Protein AF-A0A348UTD7-F1 (afdb_monomer_lite)

Radius of gyration: 21.49 Å; chains: 1; bounding box: 51×40×50 Å

Structure (mmCIF, N/CA/C/O backbone):
data_AF-A0A348UTD7-F1
#
_entry.id   AF-A0A348UTD7-F1
#
loop_
_atom_site.group_PDB
_atom_site.id
_atom_site.type_symbol
_atom_site.label_atom_id
_atom_site.label_alt_id
_atom_site.label_comp_id
_atom_site.label_asym_id
_atom_site.label_entity_id
_atom_site.label_seq_id
_atom_site.pdbx_PDB_ins_code
_atom_site.Cartn_x
_atom_site.Cartn_y
_atom_site.Cartn_z
_atom_site.occupancy
_atom_site.B_iso_or_equiv
_atom_site.auth_seq_id
_atom_site.auth_comp_id
_atom_site.auth_asym_id
_atom_site.auth_atom_id
_atom_site.pdbx_PDB_model_num
ATOM 1 N N . MET A 1 1 ? 18.351 -24.512 -9.032 1.00 63.38 1 MET A N 1
ATOM 2 C CA . MET A 1 1 ? 18.340 -23.042 -8.843 1.00 63.38 1 MET A CA 1
ATOM 3 C C . MET A 1 1 ? 18.591 -22.320 -10.167 1.00 63.38 1 MET A C 1
ATOM 5 O O . MET A 1 1 ? 17.715 -21.581 -10.594 1.00 63.38 1 MET A O 1
ATOM 9 N N . VAL A 1 2 ? 19.680 -22.633 -10.879 1.00 75.94 2 VAL A N 1
ATOM 10 C CA . VAL A 1 2 ? 20.033 -22.051 -12.196 1.00 75.94 2 VAL A CA 1
ATOM 11 C C . VAL A 1 2 ? 18.933 -22.205 -13.264 1.00 75.94 2 VAL A C 1
ATOM 13 O O . VAL A 1 2 ? 18.592 -21.244 -13.943 1.00 75.94 2 VAL A O 1
ATOM 16 N N . THR A 1 3 ? 18.280 -23.369 -13.360 1.00 81.25 3 THR A N 1
ATOM 17 C CA . THR A 1 3 ? 17.177 -23.597 -14.320 1.00 81.25 3 THR A CA 1
ATOM 18 C C . THR A 1 3 ? 15.974 -22.678 -14.088 1.00 81.25 3 THR A C 1
ATOM 20 O O . THR A 1 3 ? 15.337 -22.234 -15.040 1.00 81.25 3 THR A O 1
ATOM 23 N N . LEU A 1 4 ? 15.660 -22.377 -12.821 1.00 83.69 4 LEU A N 1
ATOM 24 C CA . LEU A 1 4 ? 14.554 -21.485 -12.468 1.00 83.69 4 LEU A CA 1
ATOM 25 C C . LEU A 1 4 ? 14.919 -20.031 -12.786 1.00 83.69 4 LEU A C 1
ATOM 27 O O . LEU A 1 4 ? 14.103 -19.312 -13.354 1.00 83.69 4 LEU A O 1
ATOM 31 N N . LEU A 1 5 ? 16.159 -19.638 -12.474 1.00 85.19 5 LEU A N 1
ATOM 32 C CA . LEU A 1 5 ? 16.692 -18.316 -12.786 1.00 85.19 5 LEU A CA 1
ATOM 33 C C . LEU A 1 5 ? 16.635 -18.054 -14.296 1.00 85.19 5 LEU A C 1
ATOM 35 O O . LEU A 1 5 ? 16.031 -17.078 -14.719 1.00 85.19 5 LEU A O 1
ATOM 39 N N . ASN A 1 6 ? 17.129 -18.992 -15.110 1.00 83.75 6 ASN A N 1
ATOM 40 C CA . ASN A 1 6 ? 17.068 -18.899 -16.571 1.00 83.75 6 ASN A CA 1
ATOM 41 C C . ASN A 1 6 ? 15.632 -18.820 -17.099 1.00 83.75 6 ASN A C 1
ATOM 43 O O . ASN A 1 6 ? 15.359 -18.091 -18.052 1.00 83.75 6 ASN A O 1
ATOM 47 N N . LYS A 1 7 ? 14.687 -19.535 -16.482 1.00 87.12 7 LYS A N 1
ATOM 48 C CA . LYS A 1 7 ? 13.274 -19.454 -16.867 1.00 87.12 7 LYS A CA 1
ATOM 49 C C . LYS A 1 7 ? 12.677 -18.076 -16.564 1.00 87.12 7 LYS A C 1
ATOM 51 O O . LYS A 1 7 ? 11.932 -17.552 -17.386 1.00 87.12 7 LYS A O 1
ATOM 56 N N . ILE A 1 8 ? 13.011 -17.490 -15.413 1.00 87.62 8 ILE A N 1
ATOM 57 C CA . ILE A 1 8 ? 12.522 -16.172 -14.983 1.00 87.62 8 ILE A CA 1
ATOM 58 C C . ILE A 1 8 ? 13.172 -15.049 -15.805 1.00 87.62 8 ILE A C 1
ATOM 60 O O . ILE A 1 8 ? 12.462 -14.154 -16.262 1.00 87.62 8 ILE A O 1
ATOM 64 N N . SER A 1 9 ? 14.476 -15.131 -16.080 1.00 85.50 9 SER A N 1
ATOM 65 C CA . SER A 1 9 ? 15.209 -14.163 -16.911 1.00 85.50 9 SER A CA 1
ATOM 66 C C . SER A 1 9 ? 14.664 -14.061 -18.337 1.00 85.50 9 SER A C 1
ATOM 68 O O . SER A 1 9 ? 14.686 -12.988 -18.927 1.00 85.50 9 SER A O 1
ATOM 70 N N . ASN A 1 10 ? 14.120 -15.156 -18.876 1.00 87.81 10 ASN A N 1
ATOM 71 C CA . ASN A 1 10 ? 13.507 -15.179 -20.207 1.00 87.81 10 ASN A CA 1
ATOM 72 C C . ASN A 1 10 ? 12.069 -14.640 -20.246 1.00 87.81 10 ASN A C 1
ATOM 74 O O . ASN A 1 10 ? 11.468 -14.571 -21.320 1.00 87.81 10 ASN A O 1
ATOM 78 N N . THR A 1 11 ? 11.484 -14.268 -19.105 1.00 91.88 11 THR A N 1
ATOM 79 C CA . THR A 1 11 ? 10.161 -13.640 -19.122 1.00 91.88 11 THR A CA 1
ATOM 80 C C . THR A 1 11 ? 10.253 -12.241 -19.742 1.00 91.88 11 THR A C 1
ATOM 82 O O . THR A 1 11 ? 11.204 -11.510 -19.453 1.00 91.88 11 THR A O 1
ATOM 85 N N . PRO A 1 12 ? 9.266 -11.814 -20.555 1.00 88.81 12 PRO A N 1
ATOM 86 C CA . PRO A 1 12 ? 9.301 -10.504 -21.207 1.00 88.81 12 PRO A CA 1
ATOM 87 C C . PRO A 1 12 ? 9.466 -9.348 -20.216 1.00 88.81 12 PRO A C 1
ATOM 89 O O . PRO A 1 12 ? 10.144 -8.373 -20.507 1.00 88.81 12 PRO A O 1
ATOM 92 N N . PHE A 1 13 ? 8.882 -9.474 -19.022 1.00 88.75 13 PHE A N 1
ATOM 93 C CA . PHE A 1 13 ? 8.970 -8.455 -17.982 1.00 88.75 13 PHE A CA 1
ATOM 94 C C . PHE A 1 13 ? 10.402 -8.264 -17.464 1.00 88.75 13 PHE A C 1
ATOM 96 O O . PHE A 1 13 ? 10.874 -7.133 -17.388 1.00 88.75 13 PHE A O 1
ATOM 103 N N . VAL A 1 14 ? 11.102 -9.360 -17.147 1.00 88.69 14 VAL A N 1
ATOM 104 C CA . VAL A 1 14 ? 12.488 -9.314 -16.654 1.00 88.69 14 VAL A CA 1
ATOM 105 C C . VAL A 1 14 ? 13.441 -8.892 -17.763 1.00 88.69 14 VAL A C 1
ATOM 107 O O . VAL A 1 14 ? 14.274 -8.016 -17.544 1.00 88.69 14 VAL A O 1
ATOM 110 N N . ARG A 1 15 ? 13.285 -9.466 -18.961 1.00 89.31 15 ARG A N 1
ATOM 111 C CA . ARG A 1 15 ? 14.120 -9.127 -20.112 1.00 89.31 15 ARG A CA 1
ATOM 112 C C . ARG A 1 15 ? 14.039 -7.638 -20.431 1.00 89.31 15 ARG A C 1
ATOM 114 O O . ARG A 1 15 ? 15.068 -6.977 -20.449 1.00 89.31 15 ARG A O 1
ATOM 121 N N . ASN A 1 16 ? 12.828 -7.097 -20.566 1.00 89.38 16 ASN A N 1
ATOM 122 C CA . ASN A 1 16 ? 12.648 -5.675 -20.846 1.00 89.38 16 ASN A CA 1
ATOM 123 C C . ASN A 1 16 ? 13.155 -4.801 -19.683 1.00 89.38 16 ASN A C 1
ATOM 125 O O . ASN A 1 16 ? 13.706 -3.736 -19.915 1.00 89.38 16 ASN A O 1
ATOM 129 N N . ALA A 1 17 ? 13.005 -5.225 -18.421 1.00 88.50 17 ALA A N 1
ATOM 130 C CA . ALA A 1 17 ? 13.538 -4.469 -17.281 1.00 88.50 17 ALA A CA 1
ATOM 131 C C . ALA A 1 17 ? 15.076 -4.346 -17.300 1.00 88.50 17 ALA A C 1
ATOM 133 O O . ALA A 1 17 ? 15.605 -3.301 -16.911 1.00 88.50 17 ALA A O 1
ATOM 134 N N . ILE A 1 18 ? 15.777 -5.390 -17.757 1.00 88.12 18 ILE A N 1
ATOM 135 C CA . ILE A 1 18 ? 17.240 -5.416 -17.905 1.00 88.12 18 ILE A CA 1
ATOM 136 C C . ILE A 1 18 ? 17.683 -4.669 -19.171 1.00 88.12 18 ILE A C 1
ATOM 138 O O . ILE A 1 18 ? 18.545 -3.798 -19.081 1.00 88.12 18 ILE A O 1
ATOM 142 N N . GLU A 1 19 ? 17.074 -4.955 -20.326 1.00 88.62 19 GLU A N 1
ATOM 143 C CA . GLU A 1 19 ? 17.403 -4.324 -21.616 1.00 88.62 19 GLU A CA 1
ATOM 144 C C . GLU A 1 19 ? 17.186 -2.806 -21.587 1.00 88.62 19 GLU A C 1
ATOM 146 O O . GLU A 1 19 ? 18.079 -2.049 -21.971 1.00 88.62 19 GLU A O 1
ATOM 151 N N . ASP A 1 20 ? 16.052 -2.351 -21.044 1.00 85.88 20 ASP A N 1
ATOM 152 C CA . ASP A 1 20 ? 15.711 -0.926 -20.948 1.00 85.88 20 ASP A CA 1
ATOM 153 C C . ASP A 1 20 ? 16.506 -0.200 -19.848 1.00 85.88 20 ASP A C 1
ATOM 155 O O . ASP A 1 20 ? 16.330 1.002 -19.648 1.00 85.88 20 ASP A O 1
ATOM 159 N N . LYS A 1 21 ? 17.342 -0.920 -19.082 1.00 82.69 21 LYS A N 1
ATOM 160 C CA . LYS A 1 21 ? 18.009 -0.425 -17.868 1.00 82.69 21 LYS A CA 1
ATOM 161 C C . LYS A 1 21 ? 17.041 0.328 -16.957 1.00 82.69 21 LYS A C 1
ATOM 163 O O . LYS A 1 21 ? 17.371 1.411 -16.475 1.00 82.69 21 LYS A O 1
ATOM 168 N N . ALA A 1 22 ? 15.875 -0.264 -16.684 1.00 81.38 22 ALA A N 1
ATOM 169 C CA . ALA A 1 22 ? 14.787 0.379 -15.947 1.00 81.38 22 ALA A CA 1
ATOM 170 C C . ALA A 1 22 ?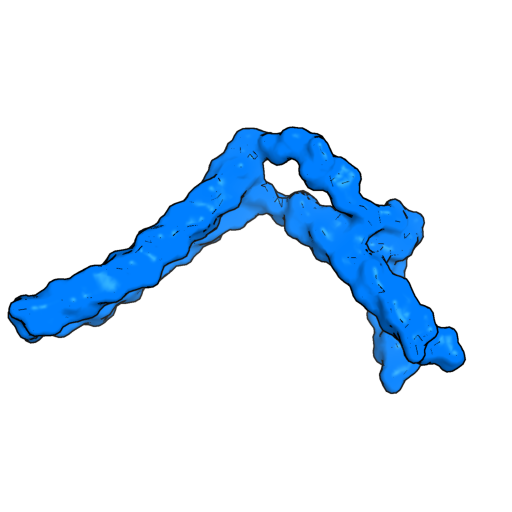 15.306 1.098 -14.694 1.00 81.38 22 ALA A C 1
ATOM 172 O O . ALA A 1 22 ? 15.887 0.460 -13.814 1.00 81.38 22 ALA A O 1
ATOM 173 N N . ASP A 1 23 ? 15.156 2.419 -14.642 1.00 83.38 23 ASP A N 1
ATOM 174 C CA . ASP A 1 23 ? 15.678 3.272 -13.581 1.00 83.38 23 ASP A CA 1
ATOM 175 C C . ASP A 1 23 ? 14.555 4.047 -12.877 1.00 83.38 23 ASP A C 1
ATOM 177 O O . ASP A 1 23 ? 13.376 3.949 -13.215 1.00 83.38 23 ASP A O 1
ATOM 181 N N . LEU A 1 24 ? 14.921 4.792 -11.836 1.00 79.50 24 LEU A N 1
ATOM 182 C CA . LEU A 1 24 ? 13.982 5.606 -11.061 1.00 79.50 24 LEU A CA 1
ATOM 183 C C . LEU A 1 24 ? 13.957 7.064 -11.549 1.00 79.50 24 LEU A C 1
ATOM 185 O O . LEU A 1 24 ? 13.558 7.951 -10.796 1.00 79.50 24 LEU A O 1
ATOM 189 N N . SER A 1 25 ? 14.406 7.346 -12.777 1.00 77.81 25 SER A N 1
ATOM 190 C CA . SER A 1 25 ? 14.468 8.718 -13.304 1.00 77.81 25 SER A CA 1
ATOM 191 C C . SER A 1 25 ? 13.093 9.396 -13.310 1.00 77.81 25 SER A C 1
ATOM 193 O O . SER A 1 25 ? 12.985 10.544 -12.885 1.00 77.81 25 SER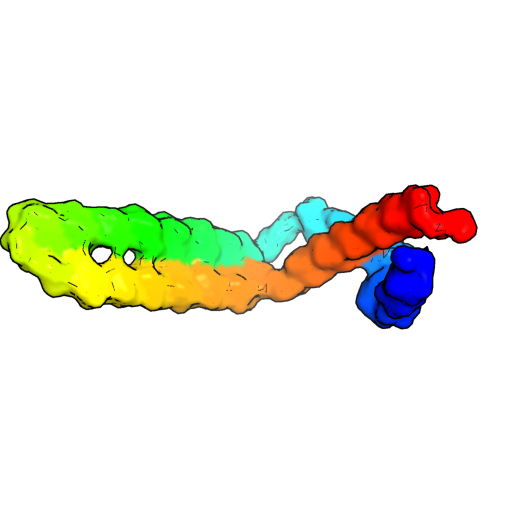 A O 1
ATOM 195 N N . ALA A 1 26 ? 12.030 8.654 -13.629 1.00 71.44 26 ALA A N 1
ATOM 196 C CA . ALA A 1 26 ? 10.642 9.124 -13.586 1.00 71.44 26 ALA A CA 1
ATOM 197 C C . ALA A 1 26 ? 10.146 9.531 -12.180 1.00 71.44 26 ALA A C 1
ATOM 199 O O . ALA A 1 26 ? 9.174 10.270 -12.057 1.00 71.44 26 ALA A O 1
ATOM 200 N N . PHE A 1 27 ? 10.815 9.090 -11.105 1.00 69.06 27 PHE A N 1
ATOM 201 C CA . PHE A 1 27 ? 10.524 9.538 -9.736 1.00 69.06 27 PHE A CA 1
ATOM 202 C C . PHE A 1 27 ? 11.228 10.849 -9.361 1.00 69.06 27 PHE A C 1
ATOM 204 O O . PHE A 1 27 ? 10.904 11.435 -8.329 1.00 69.06 27 PHE A O 1
ATOM 211 N N . ARG A 1 28 ? 12.204 11.314 -10.157 1.00 70.81 28 ARG A N 1
ATOM 212 C CA . ARG A 1 28 ? 12.851 12.624 -9.955 1.00 70.81 28 ARG A CA 1
ATOM 213 C C . ARG A 1 28 ? 11.991 13.776 -10.464 1.00 70.81 28 ARG A C 1
ATOM 215 O O . ARG A 1 28 ? 12.192 14.914 -10.043 1.00 70.81 28 ARG A O 1
ATOM 222 N N . GLU A 1 29 ? 11.046 13.492 -11.352 1.00 73.12 29 GLU A N 1
ATOM 223 C CA . GLU A 1 29 ? 10.055 14.467 -11.787 1.00 73.12 29 GLU A CA 1
ATOM 224 C C . GLU A 1 29 ? 9.003 14.692 -10.697 1.00 73.12 29 GLU A C 1
ATOM 226 O O . GLU A 1 29 ? 8.714 13.808 -9.887 1.00 73.12 29 GLU A O 1
ATOM 231 N N . LYS A 1 30 ? 8.429 15.901 -10.650 1.00 71.50 30 LYS A N 1
ATOM 232 C CA . LYS A 1 30 ? 7.382 16.208 -9.671 1.00 71.50 30 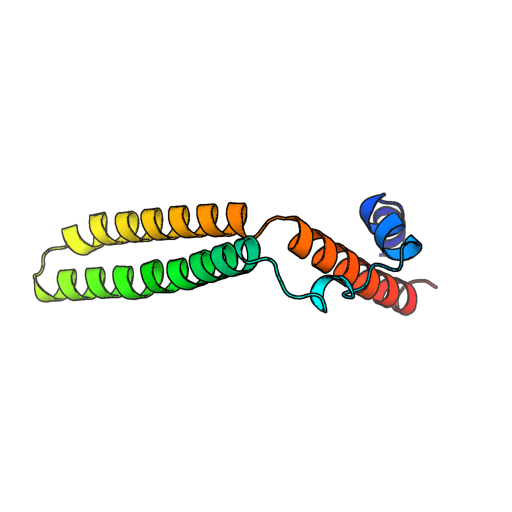LYS A CA 1
ATOM 233 C C . LYS A 1 30 ? 6.209 15.245 -9.885 1.00 71.50 30 LYS A C 1
ATOM 235 O O . LYS A 1 30 ? 5.649 15.240 -10.983 1.00 71.50 30 LYS A O 1
ATOM 240 N N . PRO A 1 31 ? 5.799 14.478 -8.857 1.00 72.56 31 PRO A N 1
ATOM 241 C CA . PRO A 1 31 ? 4.639 13.615 -8.981 1.00 72.56 31 PRO A CA 1
ATOM 242 C C . PRO A 1 31 ? 3.420 14.462 -9.347 1.00 72.56 31 PRO A C 1
ATOM 244 O O . PRO A 1 31 ? 3.211 15.549 -8.799 1.00 72.56 31 PRO A O 1
ATOM 247 N N . SER A 1 32 ? 2.616 13.964 -10.285 1.00 78.44 32 SER A N 1
ATOM 248 C CA . SER A 1 32 ? 1.369 14.623 -10.669 1.00 78.44 32 SER A CA 1
ATOM 249 C C . SER A 1 32 ? 0.458 14.798 -9.449 1.00 78.44 32 SER A C 1
ATOM 251 O O . SER A 1 32 ? 0.406 13.936 -8.568 1.00 78.44 32 SER A O 1
ATOM 253 N N . PHE A 1 33 ? -0.324 15.881 -9.415 1.00 80.12 33 PHE A N 1
ATOM 254 C CA . PHE A 1 33 ? -1.322 16.120 -8.364 1.00 80.12 33 PHE A CA 1
ATOM 255 C C . PHE A 1 33 ? -2.286 14.940 -8.180 1.00 80.12 33 PHE A C 1
ATOM 257 O O . PHE A 1 33 ? -2.747 14.687 -7.069 1.00 80.12 33 PHE A O 1
ATOM 264 N N . ARG A 1 34 ? -2.546 14.176 -9.249 1.00 80.56 34 ARG A N 1
ATOM 265 C CA . ARG A 1 34 ? -3.365 12.959 -9.202 1.00 80.56 34 ARG A CA 1
ATOM 266 C C . ARG A 1 34 ? -2.709 11.854 -8.367 1.00 80.56 34 ARG A C 1
ATOM 268 O O . ARG A 1 34 ? -3.377 11.223 -7.552 1.00 80.56 34 ARG A O 1
ATOM 275 N N . VAL A 1 35 ? -1.396 11.680 -8.529 1.00 81.75 35 VAL A N 1
ATOM 276 C CA . VAL A 1 35 ? -0.594 10.683 -7.807 1.00 81.75 35 VAL A CA 1
ATOM 277 C C . VAL A 1 35 ? -0.522 11.039 -6.335 1.00 81.75 35 VAL A C 1
ATOM 279 O O . VAL A 1 35 ? -0.789 10.199 -5.479 1.00 81.75 35 VAL A O 1
ATOM 282 N N . LEU A 1 36 ? -0.224 12.308 -6.052 1.00 84.25 36 LEU A N 1
ATOM 283 C CA . LEU A 1 36 ? -0.177 12.821 -4.691 1.00 84.25 36 LEU A CA 1
ATOM 284 C C . LEU A 1 36 ? -1.530 12.639 -3.995 1.00 84.25 36 LEU A C 1
ATOM 286 O O . LEU A 1 36 ? -1.572 12.095 -2.898 1.00 84.25 36 LEU A O 1
ATOM 290 N N . GLY A 1 37 ? -2.632 12.994 -4.663 1.00 86.69 37 GLY A N 1
ATOM 291 C CA . GLY A 1 37 ? -3.982 12.773 -4.145 1.00 86.69 37 GLY A CA 1
ATOM 292 C C . GLY A 1 37 ? -4.284 11.297 -3.868 1.00 86.69 37 GLY A C 1
ATOM 293 O O . GLY A 1 37 ? -4.842 10.976 -2.822 1.00 86.69 37 GLY A O 1
ATOM 294 N N . GLY A 1 38 ? -3.865 10.391 -4.756 1.00 87.19 38 GLY A N 1
ATOM 295 C CA . GLY A 1 38 ? -4.034 8.950 -4.566 1.00 87.19 38 GLY A CA 1
ATOM 296 C C . GLY A 1 38 ? -3.244 8.397 -3.380 1.00 87.19 38 GLY A C 1
ATOM 297 O O . GLY A 1 38 ? -3.805 7.714 -2.525 1.00 87.19 38 GLY A O 1
ATOM 298 N N . VAL A 1 39 ? -1.963 8.755 -3.268 1.00 86.38 39 VAL A N 1
ATOM 299 C CA . VAL A 1 39 ? -1.110 8.359 -2.136 1.00 86.38 39 VAL A CA 1
ATOM 300 C C . VAL A 1 39 ? -1.630 8.948 -0.823 1.00 86.38 39 VAL A C 1
ATOM 302 O O . VAL A 1 39 ? -1.683 8.246 0.185 1.00 86.38 39 VAL A O 1
ATOM 305 N N . SER A 1 40 ? -2.081 10.204 -0.824 1.00 87.38 40 SER A N 1
ATOM 306 C CA . SER A 1 40 ? -2.721 10.821 0.340 1.00 87.38 40 SER A CA 1
ATOM 307 C C . SER A 1 40 ? -4.007 10.097 0.739 1.00 87.38 40 SER A C 1
ATOM 309 O O . SER A 1 40 ? -4.221 9.876 1.928 1.00 87.38 40 SER A O 1
ATOM 311 N N . ALA A 1 41 ? -4.833 9.669 -0.220 1.00 89.50 41 ALA A N 1
ATOM 312 C CA . ALA A 1 41 ? -6.032 8.878 0.055 1.00 89.50 41 ALA A CA 1
ATOM 313 C C . ALA A 1 41 ? -5.688 7.501 0.645 1.00 89.50 41 ALA A C 1
ATOM 315 O O . ALA A 1 41 ? -6.305 7.088 1.627 1.00 89.50 41 ALA A O 1
ATOM 316 N N . ILE A 1 42 ? -4.657 6.824 0.126 1.00 89.94 42 ILE A N 1
ATOM 317 C CA . ILE A 1 42 ? -4.138 5.580 0.713 1.00 89.94 42 ILE A CA 1
ATOM 318 C C . ILE A 1 42 ? -3.697 5.828 2.157 1.00 89.94 42 ILE A C 1
ATOM 320 O O . ILE A 1 42 ? -4.149 5.125 3.055 1.00 89.94 42 ILE A O 1
ATOM 324 N N . ALA A 1 43 ? -2.875 6.844 2.420 1.00 87.81 43 ALA A N 1
ATOM 325 C CA . ALA A 1 43 ? -2.418 7.151 3.775 1.00 87.81 43 ALA A CA 1
ATOM 326 C C . ALA A 1 43 ? -3.590 7.466 4.722 1.00 87.81 43 ALA A C 1
ATOM 328 O O . ALA A 1 43 ? -3.659 6.939 5.834 1.00 87.81 43 ALA A O 1
ATOM 329 N N . PHE A 1 44 ? -4.557 8.259 4.258 1.00 89.19 44 PHE A N 1
ATOM 330 C CA . PHE A 1 44 ? -5.764 8.585 5.011 1.00 89.19 44 PHE A CA 1
ATOM 331 C C . PHE A 1 44 ? -6.616 7.345 5.311 1.00 89.19 44 PHE A C 1
ATOM 333 O O . PHE A 1 44 ? -7.174 7.231 6.401 1.00 89.19 44 PHE A O 1
ATOM 340 N N . SER A 1 45 ? -6.659 6.368 4.400 1.00 90.50 45 SER A N 1
ATOM 341 C CA . SER A 1 45 ? -7.381 5.112 4.620 1.00 90.50 45 SER A CA 1
ATOM 342 C C . SER A 1 45 ? -6.881 4.349 5.853 1.00 90.50 45 SER A C 1
ATOM 344 O O . SER A 1 45 ? -7.688 3.830 6.620 1.00 90.50 45 SER A O 1
ATOM 346 N N . TYR A 1 46 ? -5.571 4.348 6.120 1.00 83.62 46 TYR A N 1
ATOM 347 C CA . TYR A 1 46 ? -5.004 3.676 7.294 1.00 83.62 46 TYR A CA 1
ATOM 348 C C . TYR A 1 46 ? -5.374 4.375 8.604 1.00 83.62 46 TYR A C 1
ATOM 350 O O . TYR A 1 46 ? -5.612 3.705 9.611 1.00 83.62 46 TYR A O 1
ATOM 358 N N . VAL A 1 47 ? -5.478 5.707 8.574 1.00 82.88 47 VAL A N 1
ATOM 359 C CA . VAL A 1 47 ? -5.952 6.516 9.707 1.00 82.88 47 VAL A CA 1
ATOM 360 C C . VAL A 1 47 ? -7.443 6.283 9.965 1.00 82.88 47 VAL A C 1
ATOM 362 O O . VAL A 1 47 ? -7.873 6.277 11.115 1.00 82.88 47 VAL A O 1
ATOM 365 N N . LEU A 1 48 ? -8.235 6.035 8.920 1.00 82.62 48 LEU A N 1
ATOM 366 C CA . LEU A 1 48 ? -9.640 5.658 9.070 1.00 82.62 48 LEU A CA 1
ATOM 367 C C . LEU A 1 48 ? -9.832 4.216 9.541 1.00 82.62 48 LEU A C 1
ATOM 369 O O . LEU A 1 48 ? -10.805 3.948 10.228 1.00 82.62 48 LEU A O 1
ATOM 373 N N . GLY A 1 49 ? -8.954 3.283 9.177 1.00 82.25 49 GLY A N 1
ATOM 374 C CA . GLY A 1 49 ? -9.105 1.875 9.540 1.00 82.25 49 GLY A CA 1
ATOM 375 C C . GLY A 1 49 ? -8.794 1.619 11.014 1.00 82.25 49 GLY A C 1
ATOM 376 O O . GLY A 1 49 ? -9.687 1.438 11.839 1.00 82.25 49 GLY A O 1
ATOM 377 N N . TRP A 1 50 ? -7.508 1.593 11.358 1.00 84.06 50 TRP A N 1
ATOM 378 C CA . TRP A 1 50 ? -7.043 1.080 12.651 1.00 84.06 50 TRP A CA 1
ATOM 379 C C . TRP A 1 50 ? -7.501 1.925 13.853 1.00 84.06 50 TRP A C 1
ATOM 381 O O . TRP A 1 50 ? -8.049 1.350 14.798 1.00 84.06 50 TRP A O 1
ATOM 391 N N . PRO A 1 51 ? -7.366 3.267 13.832 1.00 89.44 51 PRO A N 1
ATOM 392 C CA . PRO A 1 51 ? -7.885 4.122 14.897 1.00 89.44 51 PRO A CA 1
ATOM 393 C C . PRO A 1 51 ? -9.398 4.008 15.106 1.00 89.44 51 PRO A C 1
ATOM 395 O O . PRO A 1 51 ? -9.836 3.913 16.251 1.00 89.44 51 PRO A O 1
ATOM 398 N N . MET A 1 52 ? -10.206 3.978 14.039 1.00 88.19 52 MET A N 1
ATOM 399 C CA . MET A 1 52 ? -11.666 3.908 14.198 1.00 88.19 52 MET A CA 1
ATOM 400 C C . MET A 1 52 ? -12.135 2.534 14.649 1.00 88.19 52 MET A C 1
ATOM 402 O O . MET A 1 52 ? -13.022 2.456 15.496 1.00 88.19 52 MET A O 1
ATOM 406 N N . VAL A 1 53 ? -11.530 1.453 14.152 1.00 87.94 53 VAL A N 1
ATOM 407 C CA . VAL A 1 53 ? -11.827 0.098 14.638 1.00 87.94 53 VAL A CA 1
ATOM 408 C C . VAL A 1 53 ? -11.480 -0.015 16.127 1.00 87.94 53 VAL A C 1
ATOM 410 O O . VAL A 1 53 ? -12.294 -0.505 16.911 1.00 87.94 53 VAL A O 1
ATOM 413 N N . GLY A 1 54 ? -10.325 0.515 16.543 1.00 90.38 54 GLY A N 1
ATOM 414 C CA . GLY A 1 54 ? -9.939 0.587 17.954 1.00 90.38 54 GLY A CA 1
ATOM 415 C C . GLY A 1 54 ? -10.913 1.420 18.794 1.00 90.38 54 GLY A C 1
ATOM 416 O O . GLY A 1 54 ? -11.338 0.983 19.864 1.00 90.38 54 GLY A O 1
ATOM 417 N N . LEU A 1 55 ? -11.334 2.584 18.290 1.00 92.19 55 LEU A N 1
ATOM 418 C CA . LEU A 1 55 ? -12.312 3.447 18.953 1.00 92.19 55 LEU A CA 1
ATOM 419 C C . LEU A 1 55 ? -13.666 2.748 19.128 1.00 92.19 55 LEU A C 1
ATOM 421 O O . LEU A 1 55 ? -14.242 2.808 20.214 1.00 92.19 55 LEU A O 1
ATOM 425 N N . MET A 1 56 ? -14.156 2.049 18.101 1.00 90.06 56 MET A N 1
ATOM 426 C CA . MET A 1 56 ? -15.394 1.268 18.185 1.00 90.06 56 MET A CA 1
ATOM 427 C C . MET A 1 56 ? -15.283 0.142 19.218 1.00 90.06 56 MET A C 1
ATOM 429 O O . MET A 1 56 ? -16.225 -0.081 19.979 1.00 90.06 56 MET A O 1
ATOM 433 N N . GLY A 1 57 ? -14.119 -0.509 19.312 1.00 91.50 57 GLY A N 1
ATOM 434 C CA . GLY A 1 57 ? -13.823 -1.475 20.371 1.00 91.50 57 GLY A CA 1
ATOM 435 C C . GLY A 1 57 ? -13.897 -0.854 21.770 1.00 91.50 57 GLY A C 1
ATOM 436 O O . GLY A 1 57 ? -14.568 -1.388 22.650 1.00 91.50 57 GLY A O 1
ATOM 437 N N . ILE A 1 58 ? -13.286 0.316 21.975 1.00 94.19 58 ILE A N 1
ATOM 438 C CA . ILE A 1 58 ? -13.325 1.031 23.263 1.00 94.19 58 ILE A CA 1
ATOM 439 C C . ILE A 1 58 ? -14.756 1.446 23.629 1.00 94.19 58 ILE A C 1
ATOM 441 O O . ILE A 1 58 ? -15.168 1.274 24.778 1.00 94.19 58 ILE A O 1
ATOM 445 N N . ILE A 1 59 ? -15.526 1.983 22.677 1.00 93.31 59 ILE A N 1
ATOM 446 C CA . ILE A 1 59 ? -16.930 2.369 22.896 1.00 93.31 59 ILE A CA 1
ATOM 447 C C . ILE A 1 59 ? -17.754 1.145 23.285 1.00 93.31 59 ILE A C 1
ATOM 449 O O . ILE A 1 59 ? -18.547 1.215 24.224 1.00 93.31 59 ILE A O 1
ATOM 453 N N . SER A 1 60 ? -17.527 0.022 22.607 1.00 94.06 60 SER A N 1
ATOM 454 C CA . SER A 1 60 ? -18.197 -1.237 22.896 1.00 94.06 60 SER A CA 1
ATOM 455 C C . SER A 1 60 ? -17.946 -1.712 24.329 1.00 94.06 60 SER A C 1
ATOM 457 O O . SER A 1 60 ? -18.896 -2.026 25.043 1.00 94.06 60 SER A O 1
ATOM 459 N N . LEU A 1 61 ? -16.692 -1.657 24.791 1.00 94.50 61 LEU A N 1
ATOM 460 C CA . LEU A 1 61 ? -16.329 -2.001 26.169 1.00 94.50 61 LEU A CA 1
ATOM 461 C C . LEU A 1 61 ? -16.955 -1.044 27.193 1.00 94.50 61 LEU A C 1
ATOM 463 O O . LEU A 1 61 ? -17.474 -1.492 28.210 1.00 94.50 61 LEU A O 1
ATOM 467 N N . LYS A 1 62 ? -16.937 0.269 26.926 1.00 95.06 62 LYS A N 1
ATOM 468 C CA . LYS A 1 62 ? -17.473 1.282 27.853 1.00 95.06 62 LYS A CA 1
ATOM 469 C C . LYS A 1 62 ? -18.992 1.242 27.987 1.00 95.06 62 LYS A C 1
ATOM 471 O O . LYS A 1 62 ? -19.511 1.528 29.058 1.00 95.06 62 LYS A O 1
ATOM 476 N N . THR A 1 63 ? -19.696 0.940 26.903 1.00 92.94 63 THR A N 1
ATOM 477 C CA . THR A 1 63 ? -21.167 0.897 26.884 1.00 92.94 63 THR A CA 1
ATOM 478 C C . THR A 1 63 ? -21.725 -0.491 27.188 1.00 92.94 63 THR A C 1
ATOM 480 O O . THR A 1 63 ? -22.934 -0.632 27.343 1.00 92.94 63 THR A O 1
ATOM 483 N N . GLY A 1 64 ? -20.873 -1.522 27.239 1.00 93.44 64 GLY A N 1
ATOM 484 C CA . GLY A 1 64 ? -21.294 -2.923 27.313 1.00 93.44 64 GLY A CA 1
ATOM 485 C C . GLY A 1 64 ? -22.026 -3.411 26.057 1.00 93.44 64 GLY A C 1
ATOM 486 O O . GLY A 1 64 ? -22.527 -4.533 26.031 1.00 93.44 64 GLY A O 1
ATOM 487 N N . ASN A 1 65 ? -22.110 -2.583 25.013 1.00 91.75 65 ASN A N 1
ATOM 488 C CA . ASN A 1 65 ? -22.844 -2.884 23.798 1.00 91.75 65 ASN A CA 1
ATOM 489 C C . ASN A 1 65 ? -21.880 -3.388 22.716 1.00 91.75 65 ASN A C 1
ATOM 491 O O . ASN A 1 65 ? -21.137 -2.625 22.090 1.00 91.75 65 ASN A O 1
ATOM 495 N N . THR A 1 66 ? -21.898 -4.698 22.481 1.00 91.06 66 THR A N 1
ATOM 496 C CA . THR A 1 66 ? -21.038 -5.389 21.507 1.00 91.06 66 THR A CA 1
ATOM 497 C C . THR A 1 66 ? -21.326 -5.012 20.055 1.00 91.06 66 THR A C 1
ATOM 499 O O . THR A 1 66 ? -20.443 -5.148 19.206 1.00 91.06 66 THR A O 1
ATOM 502 N N . TRP A 1 67 ? -22.500 -4.448 19.751 1.00 92.94 67 TRP A N 1
ATOM 503 C CA . TRP A 1 67 ? -22.874 -4.072 18.385 1.00 92.94 67 TRP A CA 1
ATOM 504 C C . TRP A 1 67 ? -21.970 -3.000 17.775 1.00 92.94 67 TRP A C 1
ATOM 506 O O . TRP A 1 67 ? -21.731 -3.029 16.568 1.00 92.94 67 TRP A O 1
ATOM 516 N N . PHE A 1 68 ? -21.399 -2.107 18.590 1.00 89.56 68 PHE A N 1
ATOM 517 C CA . PHE A 1 68 ? -20.439 -1.111 18.104 1.00 89.56 68 PHE A CA 1
ATOM 518 C C . PHE A 1 68 ? -19.188 -1.756 17.503 1.00 89.56 68 PHE A C 1
ATOM 520 O O . PHE A 1 68 ? -18.720 -1.315 16.458 1.00 89.56 68 PHE A O 1
ATOM 527 N N . ALA A 1 69 ? -18.676 -2.831 18.104 1.00 89.94 69 ALA A N 1
ATOM 528 C CA . ALA A 1 69 ? -17.534 -3.557 17.558 1.00 89.94 69 ALA A CA 1
ATOM 529 C C . ALA A 1 69 ? -17.941 -4.449 16.372 1.00 89.94 69 ALA A C 1
ATOM 531 O O . ALA A 1 69 ? -17.265 -4.445 15.345 1.00 89.94 69 ALA A O 1
ATOM 532 N N . VAL A 1 70 ? -19.064 -5.168 16.494 1.00 92.56 70 VAL A N 1
ATOM 533 C CA . VAL A 1 70 ? -19.530 -6.148 15.493 1.00 92.56 70 VAL A CA 1
ATOM 534 C C . VAL A 1 70 ? 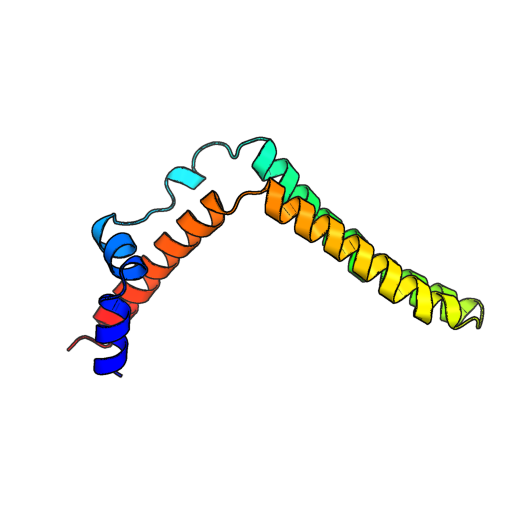-19.934 -5.492 14.174 1.00 92.56 70 VAL A C 1
ATOM 536 O O . VAL A 1 70 ? -19.651 -6.045 13.118 1.00 92.56 70 VAL A O 1
ATOM 539 N N . ILE A 1 71 ? -20.582 -4.326 14.213 1.00 92.31 71 ILE A N 1
ATOM 540 C CA . ILE A 1 71 ? -21.010 -3.608 13.003 1.00 92.31 71 ILE A CA 1
ATOM 541 C C . ILE A 1 71 ? -20.013 -2.504 12.663 1.00 92.31 71 ILE A C 1
ATOM 543 O O . ILE A 1 71 ? -19.582 -2.391 11.518 1.00 92.31 71 ILE A O 1
ATOM 547 N N . GLY A 1 72 ? -19.619 -1.701 13.655 1.00 87.62 72 GLY A N 1
ATOM 548 C CA . GLY A 1 72 ? -18.743 -0.553 13.436 1.00 87.62 72 GLY A CA 1
ATOM 549 C C . GLY A 1 72 ? -17.358 -0.960 12.943 1.00 87.62 72 GLY A C 1
ATOM 550 O O . GLY A 1 72 ? -16.851 -0.344 12.011 1.00 87.62 72 GLY A O 1
ATOM 551 N N . GLY A 1 73 ? -16.771 -2.028 13.492 1.00 86.56 73 GLY A N 1
ATOM 552 C CA . GLY A 1 73 ? -15.464 -2.529 13.056 1.00 86.56 73 GLY A CA 1
ATOM 553 C C . GLY A 1 73 ? -15.439 -2.872 11.559 1.00 86.56 73 GLY A C 1
ATOM 554 O O . GLY A 1 73 ? -14.703 -2.230 10.805 1.00 86.56 73 GLY A O 1
ATOM 555 N N . PRO A 1 74 ? -16.271 -3.822 11.093 1.00 92.12 74 PRO A N 1
ATOM 556 C CA . PRO A 1 74 ? -16.373 -4.153 9.673 1.00 92.12 74 PRO A CA 1
ATOM 557 C C . PRO A 1 74 ? -16.801 -2.978 8.789 1.00 92.12 74 PRO A C 1
ATOM 559 O O . PRO A 1 74 ? -16.281 -2.845 7.684 1.00 92.12 74 PRO A O 1
ATOM 562 N N . ALA A 1 75 ? -17.693 -2.098 9.257 1.00 91.44 75 ALA A N 1
ATOM 563 C CA . ALA A 1 75 ? -18.124 -0.931 8.488 1.00 91.44 75 ALA A CA 1
ATOM 564 C C . ALA A 1 75 ? -16.970 0.053 8.229 1.00 91.44 75 ALA A C 1
ATOM 566 O O . ALA A 1 75 ? -16.743 0.448 7.084 1.00 91.44 75 ALA A O 1
ATOM 567 N N . PHE A 1 76 ? -16.200 0.414 9.262 1.00 90.81 76 PHE A N 1
ATOM 568 C CA . PHE A 1 76 ? -15.040 1.299 9.111 1.00 90.81 76 PHE A CA 1
ATOM 569 C C . PHE A 1 76 ? -13.897 0.631 8.353 1.00 90.81 76 PHE A C 1
ATOM 571 O O . PHE A 1 76 ? -13.237 1.290 7.550 1.00 90.81 76 PHE A O 1
ATOM 578 N N . TYR A 1 77 ? -13.697 -0.676 8.535 1.00 90.31 77 TYR A N 1
ATOM 579 C CA . TYR A 1 77 ? -12.743 -1.426 7.727 1.00 90.31 77 TYR A CA 1
ATOM 580 C C . TYR A 1 77 ? -13.135 -1.403 6.244 1.00 90.31 77 TYR A C 1
ATOM 582 O O . TYR A 1 77 ? -12.315 -1.039 5.403 1.00 90.31 77 TYR A O 1
ATOM 590 N N . GLY A 1 78 ? -14.399 -1.687 5.923 1.00 92.19 78 GLY A N 1
ATOM 591 C CA . GLY A 1 78 ? -14.924 -1.609 4.561 1.00 92.19 78 GLY A CA 1
ATOM 592 C C . GLY A 1 78 ? -14.755 -0.216 3.957 1.00 92.19 78 GLY A C 1
ATOM 593 O O . GLY A 1 78 ? -14.214 -0.087 2.862 1.00 92.19 78 GLY A O 1
ATOM 594 N N . LEU A 1 79 ? -15.116 0.837 4.697 1.00 92.38 79 LEU A N 1
ATOM 595 C CA . LEU A 1 79 ? -14.923 2.221 4.257 1.00 92.38 79 LEU A CA 1
ATOM 596 C C . LEU A 1 79 ? -13.444 2.538 4.005 1.00 92.38 79 LEU A C 1
ATOM 598 O O . LEU A 1 79 ? -13.108 3.088 2.958 1.00 92.38 79 LEU A O 1
ATOM 602 N N . SER A 1 80 ? -12.554 2.154 4.924 1.00 91.69 80 SER A N 1
ATOM 603 C CA . SER A 1 80 ? -11.112 2.332 4.740 1.00 91.69 80 SER A CA 1
ATOM 604 C C . SER A 1 80 ? -10.623 1.615 3.482 1.00 91.69 80 SER A C 1
ATOM 606 O O . SER A 1 80 ? -9.870 2.185 2.699 1.00 91.69 80 SER A O 1
ATOM 608 N N . HIS A 1 81 ? -11.129 0.413 3.212 1.00 92.19 81 HIS A N 1
ATOM 609 C CA . HIS A 1 81 ? -10.749 -0.361 2.040 1.00 92.19 81 HIS A CA 1
ATOM 610 C C . HIS A 1 81 ? -11.232 0.285 0.734 1.00 92.19 81 HIS A C 1
ATOM 612 O O . HIS A 1 81 ? -10.495 0.320 -0.249 1.00 92.19 81 HIS A O 1
ATOM 618 N N . LEU A 1 82 ? -12.434 0.867 0.722 1.00 94.19 82 LEU A N 1
ATOM 619 C CA . LEU A 1 82 ? -12.930 1.640 -0.421 1.00 94.19 82 LEU A CA 1
ATOM 620 C C . LEU A 1 82 ? -12.058 2.875 -0.688 1.00 94.19 82 LEU A C 1
ATOM 622 O O . LEU A 1 82 ? -11.698 3.134 -1.836 1.00 94.19 82 LEU A O 1
ATOM 626 N N . VAL A 1 83 ? -11.674 3.609 0.362 1.00 92.31 83 VAL A N 1
ATOM 627 C CA . VAL A 1 83 ? -10.779 4.775 0.247 1.00 92.31 83 VAL A CA 1
ATOM 628 C C . VAL A 1 83 ? -9.392 4.352 -0.240 1.00 92.31 83 VAL A 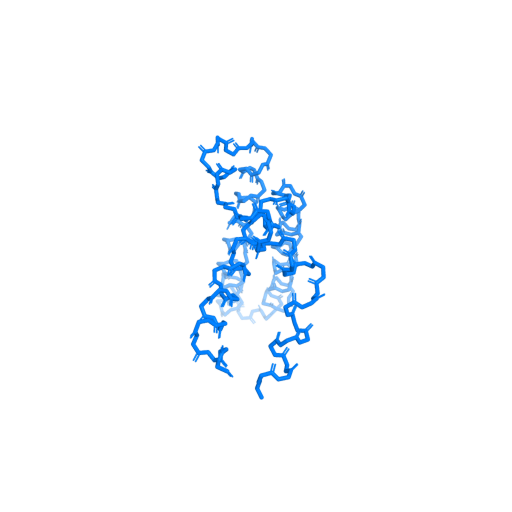C 1
ATOM 630 O O . VAL A 1 83 ? -8.813 5.020 -1.095 1.00 92.31 83 VAL A O 1
ATOM 633 N N . PHE A 1 84 ? -8.882 3.217 0.240 1.00 90.56 84 PHE A N 1
ATOM 634 C CA . PHE A 1 84 ? -7.636 2.627 -0.238 1.00 90.56 84 PHE A CA 1
ATOM 635 C C . PHE A 1 84 ? -7.706 2.308 -1.737 1.00 90.56 84 PHE A C 1
ATOM 637 O O . PHE A 1 84 ? -6.829 2.722 -2.493 1.00 90.56 84 PHE A O 1
ATOM 644 N N . MET A 1 85 ? -8.765 1.629 -2.190 1.00 89.75 85 MET A N 1
ATOM 645 C CA . MET A 1 85 ? -8.952 1.308 -3.610 1.00 89.75 85 MET A CA 1
ATOM 646 C C . MET A 1 85 ? -9.074 2.568 -4.470 1.00 89.75 85 MET A C 1
ATOM 648 O O . MET A 1 85 ? -8.452 2.646 -5.529 1.00 89.75 85 MET A O 1
ATOM 652 N N . ALA A 1 86 ? -9.812 3.579 -4.009 1.00 89.00 86 ALA A N 1
ATOM 653 C CA . ALA A 1 86 ? -9.890 4.867 -4.693 1.00 89.00 86 ALA A CA 1
ATOM 654 C C . ALA A 1 86 ? -8.506 5.528 -4.797 1.00 89.00 86 ALA A C 1
ATOM 656 O O . ALA A 1 86 ? -8.123 6.006 -5.864 1.00 89.00 86 ALA A O 1
ATOM 657 N N . GLY A 1 87 ? -7.727 5.492 -3.714 1.00 88.00 87 GLY A N 1
ATOM 658 C CA . GLY A 1 87 ? -6.359 5.988 -3.687 1.00 88.00 87 GLY A CA 1
ATOM 659 C C . GLY A 1 87 ? -5.433 5.248 -4.653 1.00 88.00 87 GLY A C 1
ATOM 660 O O . GLY A 1 87 ? -4.694 5.901 -5.379 1.00 88.00 87 GLY A O 1
ATOM 661 N N . MET A 1 88 ? -5.544 3.921 -4.753 1.00 86.19 88 MET A N 1
ATOM 662 C CA . MET A 1 88 ? -4.801 3.091 -5.715 1.00 86.19 88 MET A CA 1
ATOM 663 C C . MET A 1 88 ? -5.140 3.433 -7.172 1.00 86.19 88 MET A C 1
ATOM 665 O O . MET A 1 88 ? -4.251 3.556 -8.017 1.00 86.19 88 MET A O 1
ATOM 669 N N . VAL A 1 89 ? -6.427 3.618 -7.480 1.00 85.56 89 VAL A N 1
ATOM 670 C CA . VAL A 1 89 ? -6.881 4.016 -8.824 1.00 85.56 89 VAL A CA 1
ATOM 671 C C . VAL A 1 89 ? -6.379 5.418 -9.181 1.00 85.56 89 VAL A C 1
ATOM 673 O O . VAL A 1 89 ? -6.027 5.682 -10.331 1.00 85.56 89 VAL A O 1
ATOM 676 N N . LEU A 1 90 ? -6.325 6.326 -8.204 1.00 83.88 90 LEU A N 1
ATOM 677 C CA . LEU A 1 90 ? -5.834 7.691 -8.386 1.00 83.88 90 LEU A CA 1
ATOM 678 C C . LEU A 1 90 ? -4.307 7.764 -8.474 1.00 83.88 90 LEU A C 1
ATOM 680 O O . LEU A 1 90 ? -3.796 8.514 -9.303 1.00 83.88 90 LEU A O 1
ATOM 684 N N . SER A 1 91 ? -3.581 6.981 -7.671 1.00 81.69 91 SER A N 1
ATOM 685 C CA . SER A 1 91 ? -2.116 6.994 -7.651 1.00 81.69 91 SER A CA 1
ATOM 686 C C . SER A 1 91 ? -1.510 6.455 -8.943 1.00 81.69 91 SER A C 1
ATOM 688 O O . SER A 1 91 ? -0.395 6.827 -9.296 1.00 81.69 91 SER A O 1
ATOM 690 N N . GLY A 1 92 ? -2.274 5.632 -9.668 1.00 73.81 92 GLY A N 1
ATOM 691 C CA . GLY A 1 92 ? -1.890 5.062 -10.950 1.00 73.81 92 GLY A CA 1
ATOM 692 C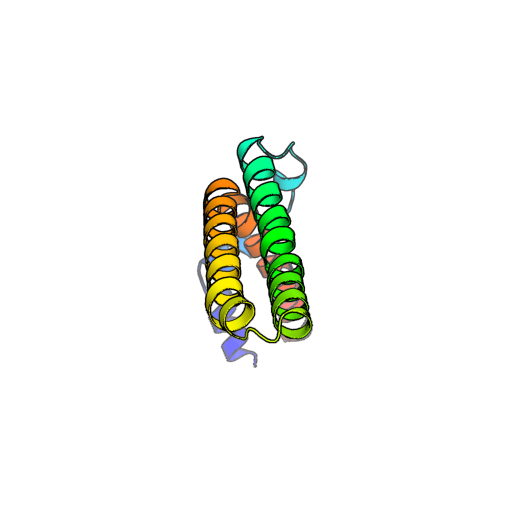 C . GLY A 1 92 ? -0.882 3.924 -10.795 1.00 73.81 92 GLY A C 1
ATOM 693 O O . GLY A 1 92 ? 0.056 3.989 -10.005 1.00 73.81 92 GLY A O 1
ATOM 694 N N . ALA A 1 93 ? -1.058 2.866 -11.589 1.00 68.75 93 ALA A N 1
ATOM 695 C CA . ALA A 1 93 ? -0.133 1.732 -11.614 1.00 68.75 93 ALA A CA 1
ATOM 696 C C . ALA A 1 93 ? 1.213 2.071 -12.280 1.00 68.75 93 ALA A C 1
ATOM 698 O O . ALA A 1 93 ? 2.150 1.290 -12.179 1.00 68.75 93 ALA A O 1
ATOM 699 N N . GLU A 1 94 ? 1.322 3.213 -12.962 1.00 72.12 94 GLU A N 1
ATOM 700 C CA . GLU A 1 94 ? 2.493 3.592 -13.756 1.00 72.12 94 GLU A CA 1
ATOM 701 C C . GLU A 1 94 ? 3.758 3.727 -12.899 1.00 72.12 94 GLU A C 1
ATOM 703 O O . GLU A 1 94 ? 4.748 3.046 -13.157 1.00 72.12 94 GLU A O 1
ATOM 708 N N . TYR A 1 95 ? 3.702 4.495 -11.806 1.00 71.94 95 TYR A N 1
ATOM 709 C CA . TYR A 1 95 ? 4.826 4.612 -10.871 1.00 71.94 95 TYR A CA 1
ATOM 710 C C . TYR A 1 95 ? 5.150 3.273 -10.203 1.00 71.94 95 TYR A C 1
ATOM 712 O O . TYR A 1 95 ? 6.318 2.909 -10.075 1.00 71.94 95 TYR A O 1
ATOM 720 N N . SER A 1 96 ? 4.129 2.497 -9.827 1.00 76.31 96 SER A N 1
ATOM 721 C CA . SER A 1 96 ? 4.330 1.156 -9.271 1.00 76.31 96 SER A CA 1
ATOM 722 C C . SER A 1 96 ? 5.027 0.227 -10.268 1.00 76.31 96 SER A C 1
ATOM 724 O O . SER A 1 96 ? 5.930 -0.502 -9.878 1.00 76.31 96 SER A O 1
ATOM 726 N N . LEU A 1 97 ? 4.669 0.275 -11.552 1.00 80.06 97 LEU A N 1
ATOM 727 C CA . LEU A 1 97 ? 5.296 -0.518 -12.610 1.00 80.06 97 LEU A CA 1
ATOM 728 C C . LEU A 1 97 ? 6.738 -0.082 -12.869 1.00 80.06 97 LEU A C 1
ATOM 730 O O . LEU A 1 97 ? 7.597 -0.945 -13.030 1.00 80.06 97 LEU A O 1
ATOM 734 N N . ILE A 1 98 ? 7.024 1.222 -12.868 1.00 82.19 98 ILE A N 1
ATOM 735 C CA . ILE A 1 98 ? 8.392 1.746 -13.002 1.00 82.19 98 ILE A CA 1
ATOM 736 C C . ILE A 1 98 ? 9.253 1.261 -11.831 1.00 82.19 98 ILE A C 1
ATOM 738 O O . ILE A 1 98 ? 10.323 0.691 -12.044 1.00 82.19 98 ILE A O 1
ATOM 742 N N . PHE A 1 99 ? 8.752 1.398 -10.600 1.00 82.00 99 PHE A N 1
ATOM 743 C CA . PHE A 1 99 ? 9.432 0.902 -9.404 1.00 82.00 99 PHE A CA 1
ATOM 744 C C . PHE A 1 99 ? 9.656 -0.613 -9.456 1.00 82.00 99 PHE A C 1
ATOM 746 O O . PHE A 1 99 ? 10.761 -1.080 -9.190 1.00 82.00 99 PHE A O 1
ATOM 753 N N . LEU A 1 100 ? 8.636 -1.388 -9.835 1.00 85.62 100 LEU A N 1
ATOM 754 C CA . LEU A 1 100 ? 8.733 -2.843 -9.938 1.00 85.62 100 LEU A CA 1
ATOM 755 C C . LEU A 1 100 ? 9.712 -3.279 -11.029 1.00 85.62 100 LEU A C 1
ATOM 757 O O . LEU A 1 100 ? 10.450 -4.236 -10.809 1.00 85.62 100 LEU A O 1
ATOM 761 N N . ARG A 1 101 ? 9.762 -2.593 -12.178 1.00 88.25 101 ARG A N 1
ATOM 762 C CA . ARG A 1 101 ? 10.745 -2.875 -13.239 1.00 88.25 101 ARG A CA 1
ATOM 763 C C . ARG A 1 101 ? 12.162 -2.593 -12.755 1.00 88.25 101 ARG A C 1
ATOM 765 O O . ARG A 1 101 ? 13.020 -3.456 -12.909 1.00 88.25 101 ARG A O 1
ATOM 772 N N . TRP A 1 102 ? 12.394 -1.456 -12.100 1.00 90.56 102 TRP A N 1
ATOM 773 C CA . TRP A 1 102 ? 13.691 -1.149 -11.492 1.00 90.56 102 TRP A CA 1
ATOM 774 C C . TRP A 1 102 ? 14.092 -2.182 -10.427 1.00 90.56 102 TRP A C 1
ATOM 776 O O . TRP A 1 102 ? 15.193 -2.727 -10.477 1.00 90.56 102 TRP A O 1
ATOM 786 N N . LEU A 1 103 ? 13.191 -2.513 -9.496 1.00 88.19 103 LEU A N 1
ATOM 787 C CA . LEU A 1 103 ? 13.460 -3.483 -8.432 1.00 88.19 103 LEU A CA 1
ATOM 788 C C . LEU A 1 103 ? 13.753 -4.871 -9.008 1.00 88.19 103 LEU A C 1
ATOM 790 O O . LEU A 1 103 ? 14.666 -5.557 -8.550 1.00 88.19 103 LEU A O 1
ATOM 794 N N . THR A 1 104 ? 13.000 -5.269 -10.033 1.00 91.56 104 THR A N 1
ATOM 795 C CA . THR A 1 104 ? 13.210 -6.526 -10.756 1.00 91.56 104 THR A CA 1
ATOM 796 C C . THR A 1 104 ? 14.575 -6.546 -11.418 1.00 91.56 104 THR A C 1
ATOM 798 O O . THR A 1 104 ? 15.286 -7.532 -11.263 1.00 91.56 104 THR A O 1
ATOM 801 N N . ARG A 1 105 ? 14.978 -5.459 -12.087 1.00 90.81 105 ARG A N 1
ATOM 802 C CA . ARG A 1 105 ? 16.311 -5.326 -12.682 1.00 90.81 105 ARG A CA 1
ATOM 803 C C . ARG A 1 105 ? 17.403 -5.536 -11.633 1.00 90.81 105 ARG A C 1
ATOM 805 O O . ARG A 1 105 ? 18.180 -6.472 -11.760 1.00 90.81 105 ARG A O 1
ATOM 812 N N . VAL A 1 106 ? 17.394 -4.735 -10.565 1.00 89.75 106 VAL A N 1
ATOM 813 C CA . VAL A 1 106 ? 18.413 -4.781 -9.498 1.00 89.75 106 VAL A CA 1
ATOM 814 C C . VAL A 1 106 ? 18.473 -6.159 -8.835 1.00 89.75 106 VAL A C 1
ATOM 816 O O . VAL A 1 106 ? 19.552 -6.693 -8.586 1.00 89.75 106 VAL A O 1
ATOM 819 N N . THR A 1 107 ? 17.313 -6.761 -8.570 1.00 89.69 107 THR A N 1
ATOM 820 C CA . THR A 1 107 ? 17.241 -8.088 -7.948 1.00 89.69 107 THR A CA 1
ATOM 821 C C . THR A 1 107 ? 17.776 -9.165 -8.889 1.00 89.69 107 THR A C 1
ATOM 823 O O . THR A 1 107 ? 18.541 -10.024 -8.461 1.00 89.69 107 THR A O 1
ATOM 826 N N . MET A 1 108 ? 17.405 -9.128 -10.171 1.00 90.50 108 MET A N 1
ATOM 827 C CA . MET A 1 108 ? 17.833 -10.127 -11.150 1.00 90.50 108 MET A CA 1
ATOM 828 C C . MET A 1 108 ? 19.313 -9.997 -11.501 1.00 90.50 108 MET A C 1
ATOM 830 O O . MET A 1 108 ? 19.986 -11.020 -11.559 1.00 90.50 108 MET A O 1
ATOM 834 N N . GLU A 1 109 ? 19.836 -8.779 -11.656 1.00 89.12 109 GLU A N 1
ATOM 835 C CA . GLU A 1 109 ? 21.272 -8.517 -11.826 1.00 89.12 109 GLU A CA 1
ATOM 836 C C . GLU A 1 109 ? 22.061 -9.111 -10.649 1.00 89.12 109 GLU A C 1
ATOM 838 O O . GLU A 1 109 ? 22.953 -9.931 -10.858 1.00 89.12 109 GLU A O 1
ATOM 843 N N . SER A 1 110 ? 21.645 -8.825 -9.408 1.00 88.81 110 SER A N 1
ATOM 844 C CA . SER A 1 110 ? 22.293 -9.373 -8.209 1.00 88.81 110 SER A CA 1
ATOM 845 C C . SER A 1 110 ? 22.213 -10.904 -8.121 1.00 88.81 110 SER A C 1
ATOM 847 O O . SER A 1 110 ? 23.177 -11.559 -7.721 1.00 88.81 110 SER A O 1
ATOM 849 N N . LEU A 1 111 ? 21.080 -11.508 -8.495 1.00 88.38 111 LEU A N 1
ATOM 850 C CA . LEU A 1 111 ? 20.926 -12.965 -8.489 1.00 88.38 111 LEU A CA 1
ATOM 851 C C . LEU A 1 111 ? 21.743 -13.647 -9.596 1.00 88.38 111 LEU A C 1
ATOM 853 O O . LEU A 1 111 ? 22.280 -14.728 -9.356 1.00 88.38 111 LEU A O 1
ATOM 857 N N . ILE A 1 112 ? 21.852 -13.041 -10.781 1.00 87.00 112 ILE A N 1
ATOM 858 C CA . ILE A 1 112 ? 22.683 -13.548 -11.882 1.00 87.00 112 ILE A CA 1
ATOM 859 C C . ILE A 1 112 ? 24.162 -13.459 -11.500 1.00 87.00 112 ILE A C 1
ATOM 861 O O . ILE A 1 112 ? 24.869 -14.449 -11.644 1.00 87.00 112 ILE A O 1
ATOM 865 N N . GLU A 1 113 ? 24.623 -12.344 -10.931 1.00 86.88 113 GLU A N 1
ATOM 866 C CA . GLU A 1 113 ? 26.003 -12.218 -10.438 1.00 86.88 113 GLU A CA 1
ATOM 867 C C . GLU A 1 113 ? 26.332 -13.255 -9.357 1.00 86.88 113 GLU A C 1
ATOM 869 O O . GLU A 1 113 ? 27.430 -13.807 -9.323 1.00 86.88 113 GLU A O 1
ATOM 874 N N . ARG A 1 114 ? 25.375 -13.544 -8.467 1.00 84.75 114 ARG A N 1
ATOM 875 C CA . ARG A 1 114 ? 25.596 -14.426 -7.314 1.00 84.75 114 ARG A CA 1
ATOM 876 C C . ARG A 1 114 ? 25.483 -15.919 -7.628 1.00 84.75 114 ARG A C 1
ATOM 878 O O . ARG A 1 114 ? 26.095 -16.719 -6.925 1.00 84.75 114 ARG A O 1
ATOM 885 N N . PHE A 1 115 ? 24.679 -16.304 -8.619 1.00 81.88 115 PHE A N 1
ATOM 886 C CA . PHE A 1 115 ? 24.349 -17.710 -8.906 1.00 81.88 115 PHE A CA 1
ATOM 887 C C . PHE A 1 115 ? 24.569 -18.132 -10.367 1.00 81.88 115 PHE A C 1
ATOM 889 O O . PHE A 1 115 ? 24.335 -19.295 -10.694 1.00 81.88 115 PHE A O 1
ATOM 896 N N . GLY A 1 116 ? 24.966 -17.212 -11.247 1.00 64.12 116 GLY A N 1
ATOM 897 C CA . GLY A 1 116 ? 25.139 -17.419 -12.686 1.00 64.12 116 GLY A CA 1
ATOM 898 C C . GLY A 1 116 ? 26.547 -17.841 -13.108 1.00 64.12 116 GLY A C 1
ATOM 899 O O . GLY A 1 116 ? 27.077 -17.268 -14.055 1.00 64.12 116 GLY A O 1
ATOM 900 N N . THR A 1 117 ? 27.144 -18.821 -12.422 1.00 54.47 117 THR A N 1
ATOM 901 C CA . THR A 1 117 ? 28.242 -19.633 -12.989 1.00 54.47 117 THR A CA 1
ATOM 902 C C . THR A 1 117 ? 27.692 -20.725 -13.884 1.00 54.47 117 THR A C 1
ATOM 904 O O . THR A 1 117 ? 26.786 -21.447 -13.399 1.00 54.47 117 THR A O 1
#

Foldseek 3Di:
DVVVLVVVCPDPLLVCLQVVVQDCVVVVDDQDPLLVQLVVLLVVLVVQQPVQLVVLVVVCVVVVPCCSNVPVNVVSNVVSVVSNVVSDVSNDCVSVSSVVSNVSNVVSVVCCVVPVD

Sequence (117 aa):
MVTLLNKISNTPFVRNAIEDKADLSAFREKPSFRVLGGVSAIAFSYVLGWPMVGLMGIISLKTGNTWFAVIGGPAFYGLSHLVFMAGMVLSGAEYSLIFLRWLTRVTMESLIERFGT

pLDDT: mean 85.56, std 7.33, range [54.47, 95.06]

Secondary structure (DSSP, 8-state):
-HHHHHHHHTSHHHHHHHHTT--SGGGTSPPPHHHHHHHHHHHHHHHHHHHHHHHHHHHHHHH--THIIIIIHHHHHHHHHHHHHHHHHHH-HHHHHHHHHHHHHHHHHHHHHHH--